Protein AF-A0A8R2JTS3-F1 (afdb_monomer)

Structure (mmCIF, N/CA/C/O backbone):
data_AF-A0A8R2JTS3-F1
#
_entry.id   AF-A0A8R2JTS3-F1
#
loop_
_atom_site.group_PDB
_atom_site.id
_atom_site.type_symbol
_atom_site.label_atom_id
_atom_site.label_alt_id
_atom_site.label_comp_id
_atom_site.label_asym_id
_atom_site.label_entity_id
_atom_site.label_seq_id
_atom_site.pdbx_PDB_ins_code
_atom_site.Cartn_x
_atom_site.Cartn_y
_atom_site.Cartn_z
_atom_site.occupancy
_atom_site.B_iso_or_equiv
_atom_site.auth_seq_id
_atom_site.auth_comp_id
_atom_site.auth_asym_id
_atom_site.auth_atom_id
_atom_site.pdbx_PDB_model_num
ATOM 1 N N . MET A 1 1 ? 10.915 5.075 51.888 1.00 38.84 1 MET A N 1
ATOM 2 C CA . MET A 1 1 ? 11.564 3.751 51.992 1.00 38.84 1 MET A CA 1
ATOM 3 C C . MET A 1 1 ? 10.796 2.966 53.041 1.00 38.84 1 MET A C 1
ATOM 5 O O . MET A 1 1 ? 10.677 3.457 54.153 1.00 38.84 1 MET A O 1
ATOM 9 N N . LEU A 1 2 ? 10.150 1.862 52.659 1.00 50.34 2 LEU A N 1
ATOM 10 C CA . LEU A 1 2 ? 9.334 1.052 53.570 1.00 50.34 2 LEU A CA 1
ATOM 11 C C . LEU A 1 2 ? 10.250 0.174 54.436 1.00 50.34 2 LEU A C 1
ATOM 13 O O . LEU A 1 2 ? 11.032 -0.602 53.892 1.00 50.34 2 LEU A O 1
ATOM 17 N N . ASN A 1 3 ? 10.158 0.313 55.763 1.00 52.41 3 ASN A N 1
ATOM 18 C CA . ASN A 1 3 ? 10.891 -0.516 56.722 1.00 52.41 3 ASN A CA 1
ATOM 19 C C . ASN A 1 3 ? 10.284 -1.924 56.775 1.00 52.41 3 ASN A C 1
ATOM 21 O O . ASN A 1 3 ? 9.100 -2.089 57.072 1.00 52.41 3 ASN A O 1
ATOM 25 N N . LEU A 1 4 ? 11.113 -2.930 56.503 1.00 59.25 4 LEU A N 1
ATOM 26 C CA . LEU A 1 4 ? 10.767 -4.343 56.596 1.00 59.25 4 LEU A CA 1
ATOM 27 C C . LEU A 1 4 ? 10.757 -4.754 58.080 1.00 59.25 4 LEU A C 1
ATOM 29 O O . LEU A 1 4 ? 11.774 -4.637 58.757 1.00 59.25 4 LEU A O 1
ATOM 33 N N . LYS A 1 5 ? 9.602 -5.186 58.602 1.00 62.31 5 LYS A N 1
ATOM 34 C CA . LYS A 1 5 ? 9.491 -5.770 59.949 1.00 62.31 5 LYS A CA 1
ATOM 35 C C . LYS A 1 5 ? 10.070 -7.187 59.915 1.00 62.31 5 LYS A C 1
ATOM 37 O O . LYS A 1 5 ? 9.554 -8.037 59.192 1.00 62.31 5 LYS A O 1
ATOM 42 N N . GLU A 1 6 ? 11.120 -7.426 60.691 1.00 53.66 6 GLU A N 1
ATOM 43 C CA . GLU A 1 6 ? 11.670 -8.761 60.934 1.00 53.66 6 GLU A CA 1
ATOM 44 C C . GLU A 1 6 ? 10.696 -9.561 61.811 1.00 53.66 6 GLU A C 1
ATOM 46 O O . GLU A 1 6 ? 10.277 -9.106 62.878 1.00 53.66 6 GLU A O 1
ATOM 51 N N . TYR A 1 7 ? 10.297 -10.743 61.340 1.00 61.28 7 TYR A N 1
ATOM 52 C CA . TYR A 1 7 ? 9.514 -11.685 62.132 1.00 61.28 7 TYR A CA 1
ATOM 53 C C . TYR A 1 7 ? 10.450 -12.388 63.114 1.00 61.28 7 TYR A C 1
ATOM 55 O O . TYR A 1 7 ? 11.337 -13.143 62.716 1.00 61.28 7 TYR A O 1
ATOM 63 N N . GLY A 1 8 ? 10.256 -12.107 64.402 1.00 53.66 8 GLY A N 1
ATOM 64 C CA . GLY A 1 8 ? 10.963 -12.766 65.490 1.00 53.66 8 GLY A CA 1
ATOM 65 C C . GLY A 1 8 ? 10.625 -14.254 65.541 1.00 53.66 8 GLY A C 1
ATOM 66 O O . GLY A 1 8 ? 9.480 -14.635 65.764 1.00 53.66 8 GLY A O 1
ATOM 67 N N . SER A 1 9 ? 11.651 -15.078 65.349 1.00 47.31 9 SER A N 1
ATOM 68 C CA . SER A 1 9 ? 11.676 -16.484 65.737 1.00 47.31 9 SER A CA 1
ATOM 69 C C . SER A 1 9 ? 11.617 -16.563 67.263 1.00 47.31 9 SER A C 1
ATOM 71 O O . SER A 1 9 ? 12.603 -16.234 67.920 1.00 47.31 9 SER A O 1
ATOM 73 N N . SER A 1 10 ? 10.488 -16.994 67.827 1.00 47.41 10 SER A N 1
ATOM 74 C CA . SER A 1 10 ? 10.398 -17.343 69.247 1.00 47.41 10 SER A CA 1
ATOM 75 C C . SER A 1 10 ? 9.947 -18.785 69.391 1.00 47.41 10 SER A C 1
ATOM 77 O O . SER A 1 10 ? 8.858 -19.158 68.967 1.00 47.41 10 SER A O 1
ATOM 79 N N . SER A 1 11 ? 10.863 -19.545 69.980 1.00 44.84 11 SER A N 1
ATOM 80 C CA . SER A 1 11 ? 10.758 -20.908 70.477 1.00 44.84 11 SER A CA 1
ATOM 81 C C . SER A 1 11 ? 9.513 -21.124 71.340 1.00 44.84 11 SER A C 1
ATOM 83 O O . SER A 1 11 ? 9.101 -20.211 72.059 1.00 44.84 11 SER A O 1
ATOM 85 N N . ASP A 1 12 ? 8.976 -22.343 71.261 1.00 43.97 12 ASP A N 1
ATOM 86 C CA . ASP A 1 12 ? 7.895 -22.892 72.083 1.00 43.97 12 ASP A CA 1
ATOM 87 C C . ASP A 1 12 ? 8.067 -22.565 73.572 1.00 43.97 12 ASP A C 1
ATOM 89 O O . ASP A 1 12 ? 9.119 -22.8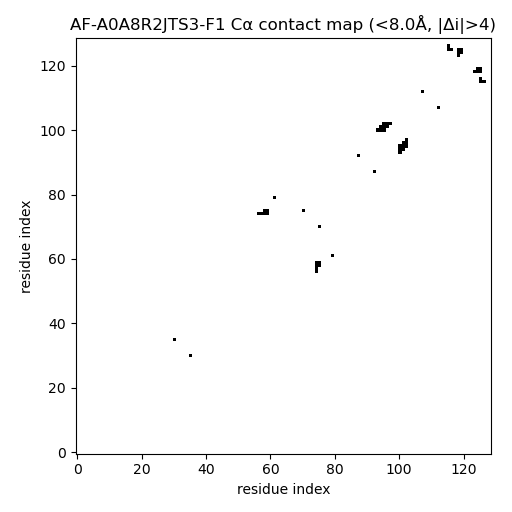81 74.121 1.00 43.97 12 ASP A O 1
ATOM 93 N N . GLU A 1 13 ? 7.026 -21.999 74.198 1.00 44.03 13 GLU A N 1
ATOM 94 C CA . GLU A 1 13 ? 6.632 -22.219 75.599 1.00 44.03 13 GLU A CA 1
ATOM 95 C C . GLU A 1 13 ? 5.127 -21.925 75.787 1.00 44.03 13 GLU A C 1
ATOM 97 O O . GLU A 1 13 ? 4.547 -21.026 75.177 1.00 44.03 13 GLU A O 1
ATOM 102 N N . GLU A 1 14 ? 4.506 -22.773 76.605 1.00 42.94 14 GLU A N 1
ATOM 103 C CA . GLU A 1 14 ? 3.078 -22.942 76.886 1.00 42.94 14 GLU A CA 1
ATOM 104 C C . GLU A 1 14 ? 2.397 -21.712 77.519 1.00 42.94 14 GLU A C 1
ATOM 106 O O . GLU A 1 14 ? 2.952 -21.050 78.395 1.00 42.94 14 GLU A O 1
ATOM 111 N N . GLY A 1 15 ? 1.129 -21.470 77.159 1.00 37.44 15 GLY A N 1
ATOM 112 C CA . GLY A 1 15 ? 0.283 -20.485 77.841 1.00 37.44 15 GLY A CA 1
ATOM 113 C C . GLY A 1 15 ? -1.036 -20.196 77.125 1.00 37.44 15 GLY A C 1
ATOM 114 O O . GLY A 1 15 ? -1.153 -19.224 76.386 1.00 37.44 15 GLY A O 1
ATOM 115 N N . ILE A 1 16 ? -2.057 -21.024 77.355 1.00 40.06 16 ILE A N 1
ATOM 116 C CA . ILE A 1 16 ? -3.435 -20.752 76.919 1.00 40.06 16 ILE A CA 1
ATOM 117 C C . ILE A 1 16 ? -4.033 -19.679 77.840 1.00 40.06 16 ILE A C 1
ATOM 119 O O . ILE A 1 16 ? -4.454 -19.984 78.955 1.00 40.06 16 ILE A O 1
ATOM 123 N N . THR A 1 17 ? -4.127 -18.438 77.365 1.00 35.50 17 THR A N 1
ATOM 124 C CA . THR A 1 17 ? -4.974 -17.398 77.970 1.00 35.50 17 THR A CA 1
ATOM 125 C C . THR A 1 17 ? -6.181 -17.152 77.071 1.00 35.50 17 THR A C 1
ATOM 127 O O . THR A 1 17 ? -6.073 -16.589 75.983 1.00 35.50 17 THR A O 1
ATOM 130 N N . LYS A 1 18 ? -7.340 -17.647 77.515 1.00 45.88 18 LYS A N 1
ATOM 131 C CA . LYS A 1 18 ? -8.650 -17.326 76.946 1.00 45.88 18 LYS A CA 1
ATOM 132 C C . LYS A 1 18 ? -9.084 -15.979 77.515 1.00 45.88 18 LYS A C 1
ATOM 134 O O . LYS A 1 18 ? -9.544 -15.941 78.651 1.00 45.88 18 LYS A O 1
ATOM 139 N N . ASP A 1 19 ? -8.950 -14.916 76.732 1.00 36.78 19 ASP A N 1
ATOM 140 C CA . ASP A 1 19 ? -9.540 -13.623 77.071 1.00 36.78 19 ASP A CA 1
ATOM 141 C C . ASP A 1 19 ? -10.801 -13.405 76.230 1.00 36.78 19 ASP A C 1
ATOM 143 O O . ASP A 1 19 ? -10.777 -13.058 75.049 1.00 36.78 19 ASP A O 1
ATOM 147 N N . GLU A 1 20 ? -11.919 -13.686 76.891 1.00 47.12 20 GLU A N 1
ATOM 148 C CA . GLU A 1 20 ? -13.287 -13.417 76.477 1.00 47.12 20 GLU A CA 1
ATOM 149 C C . GLU A 1 20 ? -13.474 -11.895 76.300 1.00 47.12 20 GLU A C 1
ATOM 151 O O . GLU A 1 20 ? -13.367 -11.134 77.264 1.00 47.12 20 GLU A O 1
ATOM 156 N N . THR A 1 21 ? -13.789 -11.428 75.089 1.00 48.09 21 THR A N 1
ATOM 157 C CA . THR A 1 21 ? -14.324 -10.070 74.880 1.00 48.09 21 THR A CA 1
ATOM 158 C C . THR A 1 21 ? -15.849 -10.162 74.730 1.00 48.09 21 THR A C 1
ATOM 160 O O . THR A 1 21 ? -16.328 -10.874 73.846 1.00 48.09 21 THR A O 1
ATOM 163 N N . PRO A 1 22 ? -16.646 -9.508 75.601 1.00 48.69 22 PRO A N 1
ATOM 164 C CA . PRO A 1 22 ? -18.101 -9.593 75.534 1.00 48.69 22 PRO A CA 1
ATOM 165 C C . PRO A 1 22 ? -18.686 -8.945 74.271 1.00 48.69 22 PRO A C 1
ATOM 167 O O . PRO A 1 22 ? -18.514 -7.756 74.018 1.00 48.69 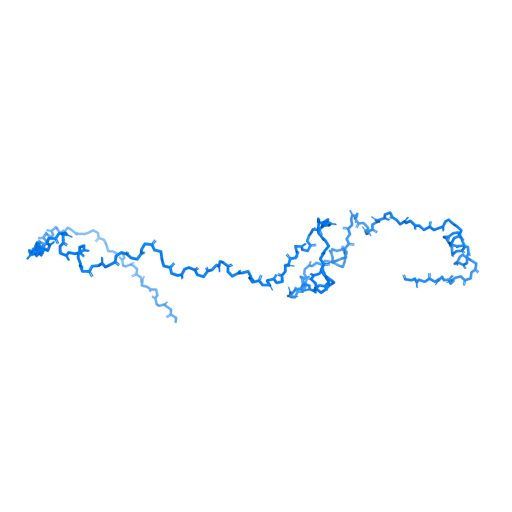22 PRO A O 1
ATOM 170 N N . LEU A 1 23 ? -19.405 -9.792 73.537 1.00 43.16 23 LEU A N 1
ATOM 171 C CA . LEU A 1 23 ? -20.458 -9.577 72.544 1.00 43.16 23 LEU A CA 1
ATOM 172 C C . LEU A 1 23 ? -21.102 -8.172 72.533 1.00 43.16 23 LEU A C 1
ATOM 174 O O . LEU A 1 23 ? -21.708 -7.742 73.516 1.00 43.16 23 LEU A O 1
ATOM 178 N N . GLU A 1 24 ? -21.043 -7.503 71.377 1.00 54.09 24 GLU A N 1
ATOM 179 C CA . GLU A 1 24 ? -21.778 -6.266 71.100 1.00 54.09 24 GLU A CA 1
ATOM 180 C C . GLU A 1 24 ? -23.293 -6.475 71.242 1.00 54.09 24 GLU A C 1
ATOM 182 O O . GLU A 1 24 ? -23.860 -7.443 70.727 1.00 54.09 24 GLU A O 1
ATOM 187 N N . THR A 1 25 ? -23.976 -5.562 71.935 1.00 51.78 25 THR A N 1
ATOM 188 C CA . THR A 1 25 ? -25.439 -5.595 72.030 1.00 51.78 25 THR A CA 1
ATOM 189 C C . THR A 1 25 ? -26.051 -5.268 70.668 1.00 51.78 25 THR A C 1
ATOM 191 O O . THR A 1 25 ? -25.696 -4.236 70.092 1.00 51.78 25 THR A O 1
ATOM 194 N N . PRO A 1 26 ? -26.990 -6.077 70.151 1.00 48.75 26 PRO A N 1
ATOM 195 C CA . PRO A 1 26 ? -27.601 -5.813 68.859 1.00 48.75 26 PRO A CA 1
ATOM 196 C C . PRO A 1 26 ? -28.417 -4.518 68.913 1.00 48.75 26 PRO A C 1
ATOM 198 O O . PRO A 1 26 ? -29.183 -4.281 69.849 1.00 48.75 26 PRO A O 1
ATOM 201 N N . PHE A 1 27 ? -28.242 -3.686 67.887 1.00 45.41 27 PHE A N 1
ATOM 202 C CA . PHE A 1 27 ? -29.066 -2.517 67.600 1.00 45.41 27 PHE A CA 1
ATOM 203 C C . PHE A 1 27 ? -30.553 -2.913 67.563 1.00 45.41 27 PHE A C 1
ATOM 205 O O . PHE A 1 27 ? -31.065 -3.356 66.538 1.00 45.41 27 PHE A O 1
ATOM 212 N N . ASN A 1 28 ? -31.265 -2.714 68.673 1.00 56.91 28 ASN A N 1
ATOM 213 C CA . ASN A 1 28 ? -32.723 -2.696 68.693 1.00 56.91 28 ASN A CA 1
ATOM 214 C C . ASN A 1 28 ? -33.192 -1.364 68.111 1.00 56.91 28 ASN A C 1
ATOM 216 O O . ASN A 1 28 ? -33.463 -0.413 68.835 1.00 56.91 28 ASN A O 1
ATOM 220 N N . ASN A 1 29 ? -33.272 -1.301 66.789 1.00 58.34 29 ASN A N 1
ATOM 221 C CA . ASN A 1 29 ? -34.129 -0.347 66.110 1.00 58.34 29 ASN A CA 1
ATOM 222 C C . ASN A 1 29 ? -34.838 -1.117 65.002 1.00 58.34 29 ASN A C 1
ATOM 224 O O . ASN A 1 29 ? -34.339 -1.235 63.883 1.00 58.34 29 ASN A O 1
ATOM 228 N N . GLU A 1 30 ? -36.001 -1.669 65.345 1.00 63.88 30 GLU A N 1
ATOM 229 C CA . GLU A 1 30 ? -36.962 -2.219 64.392 1.00 63.88 30 GLU A CA 1
ATOM 230 C C . GLU A 1 30 ? -37.543 -1.070 63.560 1.00 63.88 30 GLU A C 1
ATOM 232 O O . GLU A 1 30 ? -38.686 -0.648 63.719 1.00 63.88 30 GLU A O 1
ATOM 237 N N . ILE A 1 31 ? -36.723 -0.503 62.678 1.00 62.09 31 ILE A N 1
ATOM 238 C CA . ILE A 1 31 ? -37.218 0.384 61.640 1.00 62.09 31 ILE A CA 1
ATOM 239 C C . ILE A 1 31 ? -37.951 -0.528 60.665 1.00 62.09 31 ILE A C 1
ATOM 241 O O . ILE A 1 31 ? -37.337 -1.308 59.935 1.00 62.09 31 ILE A O 1
ATOM 245 N N . SER A 1 32 ? -39.279 -0.452 60.694 1.00 68.25 32 SER A N 1
ATOM 246 C CA . SER A 1 32 ? -40.144 -1.179 59.774 1.00 68.25 32 SER A CA 1
ATOM 247 C C . SER A 1 32 ? -39.678 -0.951 58.335 1.00 68.25 32 SER A C 1
ATOM 249 O O . SER A 1 32 ? -39.486 0.185 57.893 1.00 68.25 32 SER A O 1
ATOM 251 N N . VAL A 1 33 ? -39.522 -2.040 57.580 1.00 65.75 33 VAL A N 1
ATOM 252 C CA . VAL A 1 33 ? -39.116 -2.022 56.162 1.00 65.75 33 VAL A CA 1
ATOM 253 C C . VAL A 1 33 ? -40.038 -1.115 55.330 1.00 65.75 33 VAL A C 1
ATOM 255 O O . VAL A 1 33 ? -39.604 -0.501 54.355 1.00 65.75 33 VAL A O 1
ATOM 258 N N . HIS A 1 34 ? -41.290 -0.942 55.766 1.00 64.94 34 HIS A N 1
ATOM 259 C CA . HIS A 1 34 ? -42.252 -0.021 55.164 1.00 64.94 34 HIS A CA 1
ATOM 260 C C . HIS A 1 34 ? -41.875 1.458 55.328 1.00 64.94 34 HIS A C 1
ATOM 262 O O . HIS A 1 34 ? -42.061 2.239 54.397 1.00 64.94 34 HIS A O 1
ATOM 268 N N . GLU A 1 35 ? -41.303 1.855 56.465 1.00 70.25 35 GLU A N 1
ATOM 269 C CA . GLU A 1 35 ? -40.844 3.233 56.678 1.00 70.25 35 GLU A CA 1
ATOM 270 C C . GLU A 1 35 ? -39.573 3.542 55.883 1.00 70.25 35 GLU A C 1
ATOM 272 O O . GLU A 1 35 ? -39.396 4.661 55.402 1.00 70.25 35 GLU A O 1
ATOM 277 N N . LEU A 1 36 ? -38.700 2.547 55.706 1.00 67.31 36 LEU A N 1
ATOM 278 C CA . LEU A 1 36 ? -37.522 2.646 54.842 1.00 67.31 36 LEU A CA 1
ATOM 279 C C . LEU A 1 36 ? -37.950 2.796 53.377 1.00 67.31 36 LEU A C 1
ATOM 281 O O . LEU A 1 36 ? -37.493 3.709 52.694 1.00 67.31 36 LEU A O 1
ATOM 285 N N . SER A 1 37 ? -38.905 1.984 52.916 1.00 67.38 37 SER A N 1
ATOM 286 C CA . SER A 1 37 ? -39.454 2.086 51.559 1.00 67.38 37 SER A CA 1
ATOM 287 C C . SER A 1 37 ? -40.143 3.427 51.280 1.00 67.38 37 SER A C 1
ATOM 289 O O . SER A 1 37 ? -40.156 3.862 50.133 1.00 67.38 37 SER A O 1
ATOM 291 N N . ALA A 1 38 ? -40.723 4.077 52.294 1.00 70.50 38 ALA A N 1
ATOM 292 C CA . ALA A 1 38 ? -41.350 5.391 52.148 1.00 70.50 38 ALA A CA 1
ATOM 293 C C . ALA A 1 38 ? -40.329 6.545 52.126 1.00 70.50 38 ALA A C 1
ATOM 295 O O . ALA A 1 38 ? -40.578 7.576 51.503 1.00 70.50 38 ALA A O 1
ATOM 296 N N . LYS A 1 39 ? -39.179 6.385 52.796 1.00 74.50 39 LYS A N 1
ATOM 297 C CA . LYS A 1 39 ? -38.101 7.390 52.849 1.00 74.50 39 LYS A CA 1
ATOM 298 C C . LYS A 1 39 ? -37.208 7.374 51.607 1.00 74.50 39 LYS A C 1
ATOM 300 O O . LYS A 1 39 ? -36.648 8.410 51.254 1.00 74.50 39 LYS A O 1
ATOM 305 N N . PHE A 1 40 ? -37.078 6.231 50.938 1.00 73.56 40 PHE A N 1
ATOM 306 C CA . PHE A 1 40 ? -36.256 6.089 49.739 1.00 73.56 40 PHE A CA 1
ATOM 307 C C . PHE A 1 40 ? -37.130 6.031 48.483 1.00 73.56 40 PHE A C 1
ATOM 309 O O . PHE A 1 40 ? -37.737 5.011 48.171 1.00 73.56 40 PHE A O 1
ATOM 316 N N . ALA A 1 41 ? -37.173 7.133 47.731 1.00 78.12 41 ALA A N 1
ATOM 317 C CA . ALA A 1 41 ? -37.799 7.152 46.414 1.00 78.12 41 ALA A CA 1
ATOM 318 C C . ALA A 1 41 ? -36.942 6.348 45.421 1.00 78.12 41 ALA A C 1
ATOM 320 O O . ALA A 1 41 ? -35.810 6.725 45.109 1.00 78.12 41 ALA A O 1
ATOM 321 N N . VAL A 1 42 ? -37.477 5.230 44.927 1.00 76.75 42 VAL A N 1
ATOM 322 C CA . VAL A 1 42 ? -36.808 4.397 43.920 1.00 76.75 42 VAL A CA 1
ATOM 323 C C . VAL A 1 42 ? -36.873 5.107 42.568 1.00 76.75 42 VAL A C 1
ATOM 325 O O . VAL A 1 42 ? -37.914 5.136 41.913 1.00 76.75 42 VAL A O 1
ATOM 328 N N . ASN A 1 43 ? -35.751 5.680 42.135 1.00 77.44 43 ASN A N 1
ATOM 329 C CA . ASN A 1 43 ? -35.605 6.221 40.785 1.00 77.44 43 ASN A CA 1
ATOM 330 C C . ASN A 1 43 ? -35.454 5.065 39.786 1.00 77.44 43 ASN A C 1
ATOM 332 O O . ASN A 1 43 ? -34.353 4.576 39.548 1.00 77.44 43 ASN A O 1
ATOM 336 N N . ALA A 1 44 ? -36.577 4.623 39.214 1.00 78.38 44 ALA A N 1
ATOM 337 C CA . ALA A 1 44 ? -36.631 3.483 38.294 1.00 78.38 44 ALA A CA 1
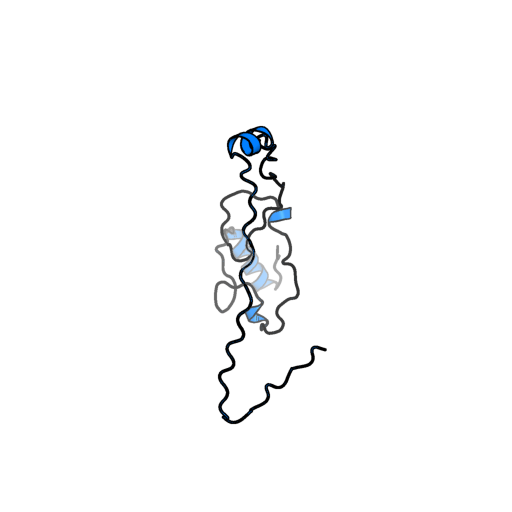ATOM 338 C C . ALA A 1 44 ? -35.867 3.706 36.972 1.00 78.38 44 ALA A C 1
ATOM 340 O O . ALA A 1 44 ? -35.464 2.741 36.330 1.00 78.38 44 ALA A O 1
ATOM 341 N N . ALA A 1 45 ? -35.655 4.963 36.569 1.00 80.31 45 ALA A N 1
ATOM 342 C CA . ALA A 1 45 ? -34.914 5.321 35.364 1.00 80.31 45 ALA A CA 1
ATOM 343 C C . ALA A 1 45 ? -34.047 6.565 35.630 1.00 80.31 45 ALA A C 1
ATOM 345 O O . ALA A 1 45 ? -34.513 7.692 35.442 1.00 80.31 45 ALA A O 1
ATOM 346 N N . PRO A 1 46 ? -32.803 6.396 36.113 1.00 81.25 46 PRO A N 1
ATOM 347 C CA . PRO A 1 46 ? -31.864 7.506 36.193 1.00 81.25 46 PRO A CA 1
ATOM 348 C C . PRO A 1 46 ? -31.596 8.061 34.789 1.00 81.25 46 PRO A C 1
ATOM 350 O O . PRO A 1 46 ? -31.669 7.333 33.800 1.00 81.25 46 PRO A O 1
ATOM 353 N N . ASN A 1 47 ? -31.279 9.354 34.698 1.00 79.56 47 ASN A N 1
ATOM 354 C CA . ASN A 1 47 ? -30.878 9.976 33.440 1.00 79.56 47 ASN A CA 1
ATOM 355 C C . ASN A 1 47 ? -29.522 9.401 33.001 1.00 79.56 47 ASN A C 1
ATOM 357 O O . ASN A 1 47 ? -28.465 9.906 33.379 1.00 79.56 47 ASN A O 1
ATOM 361 N N . VAL A 1 48 ? -29.564 8.296 32.262 1.00 79.44 48 VAL A N 1
ATOM 362 C CA . VAL A 1 48 ? -28.395 7.669 31.657 1.00 79.44 48 VAL A CA 1
ATOM 363 C C . VAL A 1 48 ? -28.108 8.445 30.384 1.00 79.44 48 VAL A C 1
ATOM 365 O O . VAL A 1 48 ? -28.888 8.401 29.431 1.00 79.44 48 VAL A O 1
ATOM 368 N N . LEU A 1 49 ? -26.996 9.182 30.378 1.00 77.56 49 LEU A N 1
ATOM 369 C CA . LEU A 1 49 ? -26.465 9.723 29.134 1.00 77.56 49 LEU A CA 1
ATOM 370 C C . LEU A 1 49 ? -26.314 8.548 28.157 1.00 77.56 49 LEU A C 1
ATOM 372 O O . LEU A 1 49 ? -25.781 7.510 28.568 1.00 77.56 49 LEU A O 1
ATOM 376 N N . PRO A 1 50 ? -26.782 8.666 26.899 1.00 75.56 50 PRO A N 1
ATOM 377 C CA . PRO A 1 50 ? -26.491 7.646 25.904 1.00 75.56 50 PRO A CA 1
ATOM 378 C C . PRO A 1 50 ? -24.978 7.411 25.911 1.00 75.56 50 PRO A C 1
ATOM 380 O O . PRO A 1 50 ? -24.241 8.385 26.118 1.00 75.56 50 PRO A O 1
ATOM 383 N N . PRO A 1 51 ? -24.511 6.156 25.747 1.00 71.81 51 PRO A N 1
ATOM 384 C CA . PRO A 1 51 ? -23.082 5.883 25.684 1.00 71.81 51 PRO A CA 1
ATOM 385 C C . PRO A 1 51 ? -22.516 6.872 24.683 1.00 71.81 51 PRO A C 1
ATOM 387 O O . PRO A 1 51 ? -23.022 6.936 23.558 1.00 71.81 51 PRO A O 1
ATOM 390 N N . ALA A 1 52 ? -21.611 7.733 25.161 1.00 61.19 52 ALA A N 1
ATOM 391 C CA . ALA A 1 52 ? -21.110 8.844 24.383 1.00 61.19 52 ALA A CA 1
ATOM 392 C C . ALA A 1 52 ? -20.719 8.259 23.035 1.00 61.19 52 ALA A C 1
ATOM 394 O O . ALA A 1 52 ? -19.858 7.379 22.959 1.00 61.19 52 ALA A O 1
ATOM 395 N N . HIS A 1 53 ? -21.417 8.669 21.974 1.00 55.28 53 HIS A N 1
ATOM 396 C CA . HIS A 1 53 ? -20.929 8.401 20.639 1.00 55.28 53 HIS A CA 1
ATOM 397 C C . HIS A 1 53 ? -19.796 9.395 20.471 1.00 55.28 53 HIS A C 1
ATOM 399 O O . HIS A 1 53 ? -19.926 10.413 19.792 1.00 55.28 53 HIS A O 1
ATOM 405 N N . ASP A 1 54 ? -18.710 9.132 21.199 1.00 59.19 54 ASP A N 1
ATOM 406 C CA . ASP A 1 54 ? -17.457 9.790 20.988 1.00 59.19 54 ASP A CA 1
ATOM 407 C C . ASP A 1 54 ? -17.249 9.648 19.491 1.00 59.19 54 ASP A C 1
ATOM 409 O O . ASP A 1 54 ? -17.329 8.555 18.913 1.00 59.19 54 ASP A O 1
ATOM 413 N N . THR A 1 55 ? -17.030 10.769 18.828 1.00 57.28 55 THR A N 1
ATOM 414 C CA . THR A 1 55 ? -16.314 10.787 17.562 1.00 57.28 55 THR A CA 1
ATOM 415 C C . THR A 1 55 ? -14.879 10.355 17.867 1.00 57.28 55 THR A C 1
ATOM 417 O O . THR A 1 55 ? -13.934 11.121 17.696 1.00 57.28 55 THR A O 1
ATOM 420 N N . SER A 1 56 ? -14.737 9.169 18.457 1.00 61.06 56 SER A N 1
ATOM 421 C CA . SER A 1 56 ? -13.493 8.539 18.800 1.00 61.06 56 SER A CA 1
ATOM 422 C C . SER A 1 56 ? -12.852 8.242 17.466 1.00 61.06 56 SER A C 1
ATOM 424 O O . SER A 1 56 ? -13.435 7.594 16.592 1.00 61.06 56 SER A O 1
ATOM 426 N N . VAL A 1 57 ? -11.681 8.837 17.278 1.00 63.34 57 VAL A N 1
ATOM 427 C CA . VAL A 1 57 ? -10.799 8.507 16.171 1.00 63.34 57 VAL A CA 1
ATOM 428 C C . VAL A 1 57 ? -10.678 6.988 16.182 1.00 63.34 57 VAL A C 1
ATOM 430 O O . VAL A 1 57 ? -10.251 6.399 17.176 1.00 63.34 57 VAL A O 1
ATOM 433 N N . GLN A 1 58 ? -11.181 6.348 15.130 1.00 69.31 58 GLN A N 1
ATOM 434 C CA . GLN A 1 58 ? -11.143 4.898 15.042 1.00 69.31 58 GLN A CA 1
ATOM 435 C C . GLN A 1 58 ? -9.724 4.523 14.651 1.00 69.31 58 GLN A C 1
ATOM 437 O O . GLN A 1 58 ? -9.301 4.755 13.522 1.00 69.31 58 GLN A O 1
ATOM 442 N N . TYR A 1 59 ? -8.974 4.000 15.613 1.00 72.94 59 TYR A N 1
ATOM 443 C CA . TYR A 1 59 ? -7.619 3.534 15.371 1.00 72.94 59 TYR A CA 1
ATOM 444 C C . TYR A 1 59 ? -7.660 2.125 14.791 1.00 72.94 59 TYR A C 1
ATOM 446 O O . TYR A 1 59 ? -8.346 1.241 15.311 1.00 72.94 59 TYR A O 1
ATOM 454 N N . LEU A 1 60 ? -6.915 1.928 13.709 1.00 83.31 60 LEU A N 1
ATOM 455 C CA . LEU A 1 60 ? -6.681 0.620 13.120 1.00 83.31 60 LEU A CA 1
ATOM 456 C C . LEU A 1 60 ? -5.429 -0.000 13.747 1.00 83.31 60 LEU A C 1
ATOM 458 O O . LEU A 1 60 ? -4.451 0.694 14.024 1.00 83.31 60 LEU A O 1
ATOM 462 N N . ASP A 1 61 ? -5.448 -1.315 13.948 1.00 86.25 61 ASP A N 1
ATOM 463 C CA . ASP A 1 61 ? -4.233 -2.034 14.316 1.00 86.25 61 ASP A CA 1
ATOM 464 C C . ASP A 1 61 ? -3.238 -2.054 13.143 1.00 86.25 61 ASP A C 1
ATOM 466 O O . ASP A 1 61 ? -3.587 -2.392 12.009 1.00 86.25 61 ASP A O 1
ATOM 470 N N . VAL A 1 62 ? -1.975 -1.744 13.435 1.00 85.50 62 VAL A N 1
ATOM 471 C CA . VAL A 1 62 ? -0.882 -1.619 12.455 1.00 85.50 62 VAL A CA 1
ATOM 472 C C . VAL A 1 62 ? -0.610 -2.948 11.737 1.00 85.50 62 VAL A C 1
ATOM 474 O O . VAL A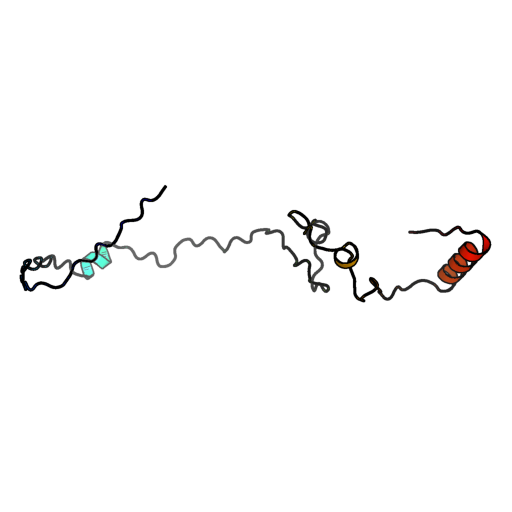 1 62 ? -0.112 -2.964 10.612 1.00 85.50 62 VAL A O 1
ATOM 477 N N . GLY A 1 63 ? -0.935 -4.079 12.371 1.00 84.75 63 GLY A N 1
ATOM 478 C CA . GLY A 1 63 ? -0.758 -5.411 11.792 1.00 84.75 63 GLY A CA 1
ATOM 479 C C . GLY A 1 63 ? -1.794 -5.788 10.729 1.00 84.75 63 GLY A C 1
ATOM 480 O O . GLY A 1 63 ? -1.579 -6.745 9.977 1.00 84.75 63 GLY A O 1
ATOM 481 N N . THR A 1 64 ? -2.911 -5.064 10.646 1.00 88.44 64 THR A N 1
ATOM 482 C CA . THR A 1 64 ? -4.014 -5.415 9.745 1.00 88.44 64 THR A CA 1
ATOM 483 C C . THR A 1 64 ? -3.719 -4.994 8.304 1.00 88.44 64 THR A C 1
ATOM 485 O O . THR A 1 64 ? -3.282 -3.880 8.029 1.00 88.44 64 THR A O 1
ATOM 488 N N . LYS A 1 65 ? -3.928 -5.919 7.358 1.00 89.44 65 LYS A N 1
ATOM 489 C CA . LYS A 1 65 ? -3.640 -5.718 5.922 1.00 89.44 65 LYS A CA 1
ATOM 490 C C . LYS A 1 65 ? -4.887 -5.493 5.070 1.00 89.44 65 LYS A C 1
ATOM 492 O O . LYS A 1 65 ? -4.771 -5.119 3.909 1.00 89.44 65 LYS A O 1
ATOM 497 N N . GLU A 1 66 ? -6.062 -5.743 5.633 1.00 91.06 66 GLU A N 1
ATOM 498 C CA . GLU A 1 66 ? -7.344 -5.651 4.945 1.00 91.06 66 GLU A CA 1
ATOM 499 C C . GLU A 1 66 ? -8.295 -4.803 5.778 1.00 91.06 66 GLU A C 1
ATOM 501 O O . GLU A 1 66 ? -8.357 -4.934 7.001 1.00 91.06 66 GLU A O 1
ATOM 506 N N . ILE A 1 67 ? -9.032 -3.923 5.106 1.00 90.25 67 ILE A N 1
ATOM 507 C CA . ILE A 1 67 ? -9.943 -2.977 5.742 1.00 90.25 67 ILE A CA 1
ATOM 508 C C . ILE A 1 67 ? -11.302 -3.133 5.068 1.00 90.25 67 ILE A C 1
ATOM 510 O O . ILE A 1 67 ? -11.413 -3.080 3.845 1.00 90.25 67 ILE A O 1
ATOM 514 N N . SER A 1 68 ? -12.346 -3.330 5.869 1.00 91.31 68 SER A N 1
ATOM 515 C CA . SER A 1 68 ? -13.714 -3.571 5.390 1.00 91.31 68 SER A CA 1
ATOM 516 C C . SER A 1 68 ? -14.518 -2.294 5.124 1.00 91.31 68 SER A C 1
ATOM 518 O O . SER A 1 68 ? -15.601 -2.350 4.542 1.00 91.31 68 SER A O 1
ATOM 520 N N . ARG A 1 69 ? -14.012 -1.133 5.552 1.00 89.56 69 ARG A N 1
ATOM 521 C CA . ARG A 1 69 ? -14.667 0.174 5.435 1.00 89.56 69 ARG A CA 1
ATOM 522 C C . ARG A 1 69 ? -13.701 1.220 4.882 1.00 89.56 69 ARG A C 1
ATOM 524 O O . ARG A 1 69 ? -12.525 1.231 5.215 1.00 89.56 69 ARG A O 1
ATOM 531 N N . ASN A 1 70 ? -14.227 2.173 4.120 1.00 90.12 70 ASN A N 1
ATOM 532 C CA . ASN A 1 70 ? -13.467 3.344 3.687 1.00 90.12 70 ASN A CA 1
ATOM 533 C C . ASN A 1 70 ? -13.253 4.307 4.871 1.00 90.12 70 ASN A C 1
ATOM 535 O O . ASN A 1 70 ? -14.184 5.012 5.272 1.00 90.12 70 ASN A O 1
ATOM 539 N N . MET A 1 71 ? -12.049 4.295 5.447 1.00 87.38 71 MET A N 1
ATOM 540 C CA . MET A 1 71 ? -11.613 5.228 6.496 1.00 87.38 71 MET A CA 1
ATOM 541 C C . MET A 1 71 ? -11.089 6.539 5.900 1.00 87.38 71 MET A C 1
ATOM 543 O O . MET A 1 71 ? -10.822 6.626 4.698 1.00 87.38 71 MET A O 1
ATOM 547 N N . LYS A 1 72 ? -10.940 7.573 6.734 1.00 88.69 72 LYS A N 1
ATOM 548 C CA . LYS A 1 72 ? -10.334 8.839 6.301 1.00 88.69 72 LYS A CA 1
ATOM 549 C C . LYS A 1 72 ? -8.812 8.710 6.213 1.00 88.69 72 LYS A C 1
ATOM 551 O O . LYS A 1 72 ? -8.203 7.924 6.933 1.00 88.69 72 LYS A O 1
ATOM 556 N N . TYR A 1 73 ? -8.196 9.543 5.372 1.00 89.00 73 TYR A N 1
ATOM 557 C CA . TYR A 1 73 ? -6.735 9.625 5.244 1.00 89.00 73 TYR A CA 1
ATOM 558 C C . TYR A 1 73 ? -6.053 9.859 6.603 1.00 89.00 73 TYR A C 1
ATOM 560 O O . TYR A 1 73 ? -5.141 9.122 6.966 1.00 89.00 73 TYR A O 1
ATOM 568 N N . GLU A 1 74 ? -6.569 10.815 7.380 1.00 87.62 74 GLU A N 1
ATOM 569 C CA . GLU A 1 74 ? -6.029 11.181 8.698 1.00 87.62 74 GLU A CA 1
ATOM 570 C C . GLU A 1 74 ? -6.088 10.052 9.728 1.00 87.62 74 GLU A C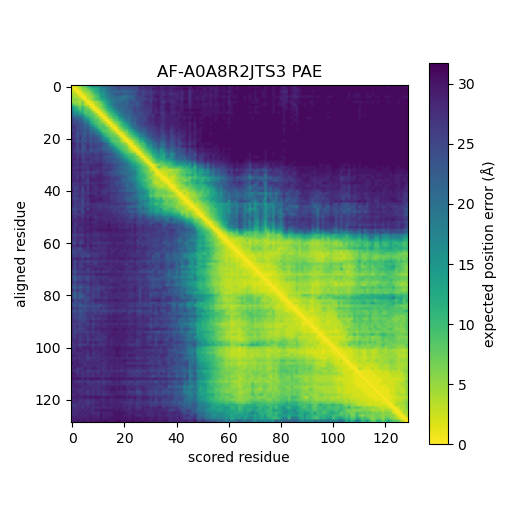 1
ATOM 572 O O . GLU A 1 74 ? -5.377 10.116 10.716 1.00 87.62 74 GLU A O 1
ATOM 577 N N . GLU A 1 75 ? -6.945 9.048 9.532 1.00 85.31 75 GLU A N 1
ATOM 578 C CA . GLU A 1 75 ? -7.091 7.904 10.441 1.00 85.31 75 GLU A CA 1
ATOM 579 C C . GLU A 1 75 ? -6.185 6.741 10.011 1.00 85.31 75 GLU A C 1
ATOM 581 O O . GLU A 1 75 ? -5.648 6.030 10.854 1.00 85.31 75 GLU A O 1
ATOM 586 N N . LEU A 1 76 ? -5.989 6.554 8.699 1.00 87.81 76 LEU A N 1
ATOM 587 C CA . LEU A 1 76 ? -5.183 5.463 8.146 1.00 87.81 76 LEU A CA 1
ATOM 588 C C . LEU A 1 76 ? -3.675 5.752 8.199 1.00 87.81 76 LEU A C 1
ATOM 590 O O . LEU A 1 76 ? -2.881 4.852 8.459 1.00 87.81 76 LEU A O 1
ATOM 594 N N . PHE A 1 77 ? -3.277 6.995 7.924 1.00 89.38 77 PHE A N 1
ATOM 595 C CA . PHE A 1 77 ? -1.871 7.389 7.784 1.00 89.38 77 PHE A CA 1
ATOM 596 C C . PHE A 1 77 ? -1.300 8.046 9.047 1.00 89.38 77 PHE A C 1
ATOM 598 O O . PHE A 1 77 ? -0.287 8.745 8.987 1.00 89.38 77 PHE A O 1
ATOM 605 N N . THR A 1 78 ? -1.918 7.815 10.209 1.00 88.38 78 THR A N 1
ATOM 606 C CA . THR A 1 78 ? -1.343 8.250 11.485 1.00 88.38 78 THR A CA 1
ATOM 607 C C . THR A 1 78 ? -0.034 7.508 11.768 1.00 88.38 78 THR A C 1
ATOM 609 O O . THR A 1 78 ? -0.015 6.276 11.692 1.00 88.38 78 THR A O 1
ATOM 612 N N . PRO A 1 79 ? 1.052 8.204 12.147 1.00 89.44 79 PRO A N 1
ATOM 613 C CA . PRO A 1 79 ? 2.291 7.543 12.532 1.00 89.44 79 PRO A CA 1
ATOM 614 C C . PRO A 1 79 ? 2.115 6.755 13.836 1.00 89.44 79 PRO A C 1
ATOM 616 O O . PRO A 1 79 ? 1.357 7.148 14.725 1.00 89.44 79 PRO A O 1
ATOM 619 N N . VAL A 1 80 ? 2.863 5.660 13.975 1.00 88.69 80 VAL A N 1
ATOM 620 C CA . VAL A 1 80 ? 2.888 4.868 15.211 1.00 88.69 80 VAL A CA 1
ATOM 621 C C . VAL A 1 80 ? 3.563 5.679 16.317 1.00 88.69 80 VAL A C 1
ATOM 623 O O . VAL A 1 80 ? 4.669 6.189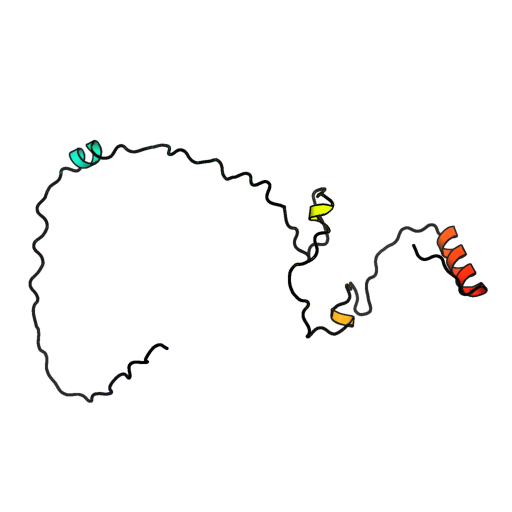 16.142 1.00 88.69 80 VAL A O 1
ATOM 626 N N . ALA A 1 81 ? 2.896 5.800 17.463 1.00 89.12 81 ALA A N 1
ATOM 627 C CA . ALA A 1 81 ? 3.430 6.514 18.614 1.00 89.12 81 ALA A CA 1
ATOM 628 C C . ALA A 1 81 ? 4.469 5.671 19.377 1.00 89.12 81 ALA A C 1
ATOM 630 O O . ALA A 1 81 ? 4.272 4.477 19.601 1.00 89.12 81 ALA A O 1
ATOM 631 N N . GLY A 1 82 ? 5.538 6.321 19.846 1.00 92.25 82 GLY A N 1
ATOM 632 C CA . GLY A 1 82 ? 6.581 5.714 20.679 1.00 92.25 82 GLY A CA 1
ATOM 633 C C . GLY A 1 82 ? 7.935 5.556 19.971 1.00 92.25 82 GLY A C 1
ATOM 634 O O . GLY A 1 82 ? 8.038 5.766 18.764 1.00 92.25 82 GLY A O 1
ATOM 635 N N . PRO A 1 83 ? 9.005 5.242 20.722 1.00 93.06 83 PRO A N 1
ATOM 636 C CA . PRO A 1 83 ? 10.329 5.028 20.150 1.00 93.06 83 PRO A CA 1
ATOM 637 C C . PRO A 1 83 ? 10.406 3.699 19.386 1.00 93.06 83 PRO A C 1
ATOM 639 O O . PRO A 1 83 ? 9.790 2.704 19.770 1.00 93.06 83 PRO A O 1
ATOM 642 N N . GLU A 1 84 ? 11.228 3.659 18.338 1.00 89.38 84 GLU A N 1
ATOM 643 C CA . GLU A 1 84 ? 11.533 2.407 17.646 1.00 89.38 84 GLU A CA 1
ATOM 644 C C . GLU A 1 84 ? 12.307 1.436 18.544 1.00 89.38 84 GLU A C 1
ATOM 646 O O . GLU A 1 84 ? 13.175 1.833 19.324 1.00 89.38 84 GLU A O 1
ATOM 651 N N . ASN A 1 85 ? 12.064 0.136 18.366 1.00 92.31 85 ASN A N 1
ATOM 652 C CA . ASN A 1 85 ? 12.834 -0.900 19.044 1.00 92.31 85 ASN A CA 1
ATOM 653 C C . ASN A 1 85 ? 14.309 -0.891 18.563 1.00 92.31 85 ASN A C 1
ATOM 655 O O . ASN A 1 85 ? 14.567 -1.155 17.380 1.00 92.31 85 ASN A O 1
ATOM 659 N N . PRO A 1 86 ? 15.291 -0.634 19.453 1.00 93.31 86 PRO A N 1
ATOM 660 C CA . PRO A 1 86 ? 16.701 -0.532 19.079 1.00 93.31 86 PRO A CA 1
ATOM 661 C C . PRO A 1 86 ? 17.370 -1.892 18.837 1.00 93.31 86 PRO A C 1
ATOM 663 O O . PRO A 1 86 ? 18.446 -1.940 18.249 1.00 93.31 86 PRO A O 1
ATOM 666 N N . PHE A 1 87 ? 16.756 -2.998 19.267 1.00 94.88 87 PHE A N 1
ATOM 667 C CA . PHE A 1 87 ? 17.335 -4.342 19.158 1.00 94.88 87 PHE A CA 1
ATOM 668 C C . PHE A 1 87 ? 17.069 -5.017 17.807 1.00 94.88 87 PHE A C 1
ATOM 670 O O . PHE A 1 87 ? 17.528 -6.133 17.572 1.00 94.88 87 PHE A O 1
ATOM 677 N N . LEU A 1 88 ? 16.321 -4.360 16.919 1.00 91.50 88 LEU A N 1
ATOM 678 C CA . LEU A 1 88 ? 16.021 -4.879 15.590 1.00 91.50 88 LEU A CA 1
ATOM 679 C C . LEU A 1 88 ? 17.153 -4.561 14.612 1.00 91.50 88 LEU A C 1
ATOM 681 O O . LEU A 1 88 ? 17.596 -3.415 14.494 1.00 91.50 88 LEU A O 1
ATOM 685 N N . THR A 1 89 ? 17.574 -5.568 13.847 1.00 92.50 89 THR A N 1
ATOM 686 C CA . THR A 1 89 ? 18.492 -5.364 12.719 1.00 92.50 89 THR A CA 1
ATOM 687 C C . THR A 1 89 ? 17.807 -4.570 11.603 1.00 92.50 89 THR A C 1
ATOM 689 O O . THR A 1 89 ? 16.580 -4.554 11.503 1.00 92.50 89 THR A O 1
ATOM 692 N N . GLN A 1 90 ? 18.577 -3.952 10.699 1.00 89.12 90 GLN A N 1
ATOM 693 C CA . GLN A 1 90 ? 17.999 -3.198 9.571 1.00 89.12 90 GLN A CA 1
ATOM 694 C C . GLN A 1 90 ? 17.033 -4.052 8.727 1.00 89.12 90 GLN A C 1
ATOM 696 O O . GLN A 1 90 ? 15.960 -3.593 8.346 1.00 89.12 90 GLN A O 1
ATOM 701 N N . GLN A 1 91 ? 17.359 -5.332 8.515 1.00 89.44 91 GLN A N 1
ATOM 702 C CA . GLN A 1 91 ? 16.502 -6.272 7.784 1.00 89.44 91 GLN A CA 1
ATOM 703 C C . GLN A 1 91 ? 15.227 -6.653 8.557 1.00 89.44 91 GLN A C 1
ATOM 705 O O . GLN A 1 91 ? 14.242 -7.087 7.960 1.00 89.44 91 GLN A O 1
ATOM 710 N N . GLN A 1 92 ? 15.237 -6.576 9.888 1.00 90.44 92 GLN A N 1
ATOM 711 C CA . GLN A 1 92 ? 14.046 -6.804 10.711 1.00 90.44 92 GLN A CA 1
ATOM 712 C C . GLN A 1 92 ? 13.157 -5.564 10.795 1.00 90.44 92 GLN A C 1
ATOM 714 O O . GLN A 1 92 ? 11.947 -5.717 10.901 1.00 90.44 92 GLN A O 1
ATOM 719 N N . LYS A 1 93 ? 13.744 -4.365 10.716 1.00 89.12 93 LYS A N 1
ATOM 720 C CA . LYS A 1 93 ? 13.002 -3.100 10.666 1.00 89.12 93 LYS A CA 1
ATOM 721 C C . LYS A 1 93 ? 12.266 -2.894 9.341 1.00 89.12 93 LYS A C 1
ATOM 723 O O . LYS A 1 93 ? 11.210 -2.275 9.326 1.00 89.12 93 LYS A O 1
ATOM 728 N N . ALA A 1 94 ? 12.815 -3.396 8.235 1.00 90.56 94 ALA A N 1
ATOM 729 C CA . ALA A 1 94 ? 12.200 -3.241 6.923 1.00 90.56 94 ALA A CA 1
ATOM 730 C C . ALA A 1 94 ? 10.857 -4.002 6.819 1.00 90.56 94 ALA A C 1
ATOM 732 O O . ALA A 1 94 ? 10.795 -5.180 7.195 1.00 90.56 94 ALA A O 1
ATOM 733 N N . PRO A 1 95 ? 9.797 -3.382 6.260 1.00 90.06 95 PRO A N 1
ATOM 734 C CA . PRO A 1 95 ? 8.542 -4.072 5.992 1.00 90.06 95 PRO A CA 1
ATOM 735 C C . PRO A 1 95 ? 8.784 -5.159 4.942 1.00 90.06 95 PRO A C 1
ATOM 737 O O . PRO A 1 95 ? 9.288 -4.894 3.852 1.00 90.06 95 PRO A O 1
ATOM 740 N N . LYS A 1 96 ? 8.455 -6.409 5.272 1.00 92.56 96 LYS A N 1
ATOM 741 C CA . LYS A 1 96 ? 8.743 -7.560 4.412 1.00 92.56 96 LYS A CA 1
ATOM 742 C C . LYS A 1 96 ? 7.621 -8.588 4.434 1.00 92.56 96 LYS A C 1
ATOM 744 O O . LYS A 1 96 ? 6.962 -8.778 5.451 1.00 92.56 96 LYS A O 1
ATOM 749 N N . ASN A 1 97 ? 7.424 -9.237 3.290 1.00 91.00 97 ASN A N 1
ATOM 750 C CA . ASN A 1 97 ? 6.515 -10.377 3.122 1.00 91.00 97 ASN A CA 1
ATOM 751 C C . ASN A 1 97 ? 7.306 -11.683 2.910 1.00 91.00 97 ASN A C 1
ATOM 753 O O . ASN A 1 97 ? 6.852 -12.768 3.251 1.00 91.00 97 ASN A O 1
ATOM 757 N N . MET A 1 98 ? 8.533 -11.576 2.392 1.00 91.69 98 MET A N 1
ATOM 758 C CA . MET A 1 98 ? 9.495 -12.667 2.248 1.00 91.69 98 MET A CA 1
ATOM 759 C C . MET A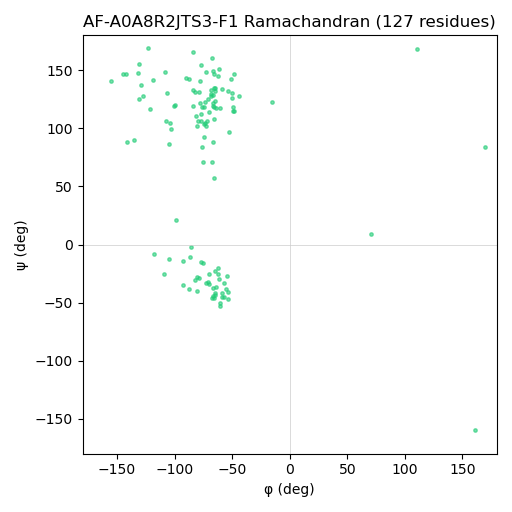 1 98 ? 10.802 -12.321 2.966 1.00 91.69 98 MET A C 1
ATOM 761 O O . MET A 1 98 ? 11.030 -11.180 3.360 1.00 91.69 98 MET A O 1
ATOM 765 N N . MET A 1 99 ? 11.700 -13.296 3.126 1.00 88.56 99 MET A N 1
ATOM 766 C CA . MET A 1 99 ? 12.946 -13.103 3.883 1.00 88.56 99 MET A CA 1
ATOM 767 C C . MET A 1 99 ? 13.814 -11.953 3.338 1.00 88.56 99 MET A C 1
ATOM 769 O O . MET A 1 99 ? 14.485 -11.256 4.102 1.00 88.56 99 MET A O 1
ATOM 773 N N . THR A 1 100 ? 13.788 -11.746 2.022 1.00 90.56 100 THR A N 1
ATOM 774 C CA . THR A 1 100 ? 14.605 -10.755 1.312 1.00 90.56 100 THR A CA 1
ATOM 775 C C . THR A 1 100 ? 13.926 -9.399 1.129 1.00 90.56 100 THR A C 1
ATOM 777 O O . THR A 1 100 ? 14.619 -8.439 0.809 1.00 90.56 100 THR A O 1
ATOM 780 N N . GLY A 1 101 ? 12.609 -9.283 1.334 1.00 93.06 101 GLY A N 1
ATOM 781 C CA . GLY A 1 101 ? 11.900 -8.021 1.124 1.00 93.06 101 GLY A CA 1
ATOM 782 C C . GLY A 1 101 ? 10.388 -8.153 0.954 1.00 93.06 101 GLY A C 1
ATOM 783 O O . GLY A 1 101 ? 9.763 -9.136 1.365 1.00 93.06 101 GLY A O 1
ATOM 784 N N . PHE A 1 102 ? 9.792 -7.126 0.355 1.00 94.81 102 PHE A N 1
ATOM 785 C CA . PHE A 1 102 ? 8.363 -7.044 0.079 1.00 94.81 102 PHE A CA 1
ATOM 786 C C . PHE A 1 102 ? 8.104 -7.248 -1.413 1.00 94.81 102 PHE A C 1
ATOM 788 O O . PHE A 1 102 ? 8.757 -6.629 -2.247 1.00 94.81 102 PHE A O 1
ATOM 795 N N . VAL A 1 103 ? 7.171 -8.138 -1.743 1.00 94.75 103 VAL A N 1
ATOM 796 C CA . VAL A 1 103 ? 6.750 -8.388 -3.124 1.00 94.75 103 VAL A CA 1
ATOM 797 C C . VAL A 1 103 ? 5.238 -8.348 -3.165 1.00 94.75 103 VAL A C 1
ATOM 799 O O . VAL A 1 103 ? 4.571 -9.079 -2.429 1.00 94.75 103 VAL A O 1
ATOM 802 N N . GLU A 1 104 ? 4.729 -7.503 -4.051 1.00 93.88 104 GLU A N 1
ATOM 803 C CA . GLU A 1 104 ? 3.317 -7.364 -4.366 1.00 93.88 104 GLU A CA 1
ATOM 804 C C . GLU A 1 104 ? 3.113 -7.400 -5.879 1.00 93.88 104 GLU A C 1
ATOM 806 O O . GLU A 1 104 ? 4.019 -7.120 -6.669 1.00 93.88 104 GLU A O 1
ATOM 811 N N . LYS A 1 105 ? 1.910 -7.791 -6.292 1.00 94.19 105 LYS A N 1
ATOM 812 C CA . LYS A 1 105 ? 1.557 -7.844 -7.704 1.00 94.19 105 LYS A CA 1
ATOM 813 C C . LYS A 1 105 ? 1.215 -6.435 -8.186 1.00 94.19 105 LYS A C 1
ATOM 815 O O . LYS A 1 105 ? 0.132 -5.935 -7.901 1.00 94.19 105 LYS A O 1
ATOM 820 N N . ALA A 1 106 ? 2.114 -5.832 -8.955 1.00 93.12 106 ALA A N 1
ATOM 821 C CA . ALA A 1 106 ? 1.852 -4.572 -9.638 1.00 93.12 106 ALA A CA 1
ATOM 822 C C . ALA A 1 106 ? 1.196 -4.812 -11.007 1.00 93.12 106 ALA A C 1
ATOM 824 O O . ALA A 1 106 ? 1.546 -5.746 -11.732 1.00 93.12 106 ALA A O 1
ATOM 825 N N . HIS A 1 107 ? 0.255 -3.946 -11.374 1.00 94.06 107 HIS A N 1
ATOM 826 C CA . HIS A 1 107 ? -0.387 -3.943 -12.687 1.00 94.06 107 HIS A CA 1
ATOM 827 C C . HIS A 1 107 ? 0.165 -2.779 -13.518 1.00 94.06 107 HIS A C 1
ATOM 829 O O . HIS A 1 107 ? -0.385 -1.682 -13.510 1.00 94.06 107 HIS A O 1
ATOM 835 N N . ILE A 1 108 ? 1.281 -3.023 -14.209 1.00 91.69 108 ILE A N 1
ATOM 836 C CA . ILE A 1 108 ? 1.982 -2.040 -15.049 1.00 91.69 108 ILE A CA 1
ATOM 837 C C . ILE A 1 108 ? 1.772 -2.413 -16.522 1.00 91.69 108 ILE A C 1
ATOM 839 O O . ILE A 1 108 ? 1.640 -3.586 -16.856 1.00 91.69 108 ILE A O 1
ATOM 843 N N . SER A 1 109 ? 1.735 -1.418 -17.410 1.00 94.81 109 SER A N 1
ATOM 844 C CA . SER A 1 109 ? 1.702 -1.657 -18.858 1.00 94.81 109 SER A CA 1
ATOM 845 C C . SER A 1 109 ? 3.014 -2.282 -19.347 1.00 94.81 109 SER A C 1
ATOM 847 O O . SER A 1 109 ? 4.086 -1.719 -19.108 1.00 94.81 109 SER A O 1
ATOM 849 N N . ASP A 1 110 ? 2.928 -3.390 -20.090 1.00 94.56 110 ASP A N 1
ATOM 850 C CA . ASP A 1 110 ? 4.085 -4.116 -20.643 1.00 94.56 110 ASP A CA 1
ATOM 851 C C . ASP A 1 110 ? 5.010 -3.203 -21.452 1.00 94.56 110 ASP A C 1
ATOM 853 O O . ASP A 1 110 ? 6.235 -3.270 -21.341 1.00 94.56 110 ASP A O 1
ATOM 857 N N . PHE A 1 111 ? 4.421 -2.298 -22.239 1.00 94.12 111 PHE A N 1
ATOM 858 C CA . PHE A 1 111 ? 5.181 -1.352 -23.046 1.00 94.12 111 PHE A CA 1
ATOM 859 C C . PHE A 1 111 ? 5.979 -0.3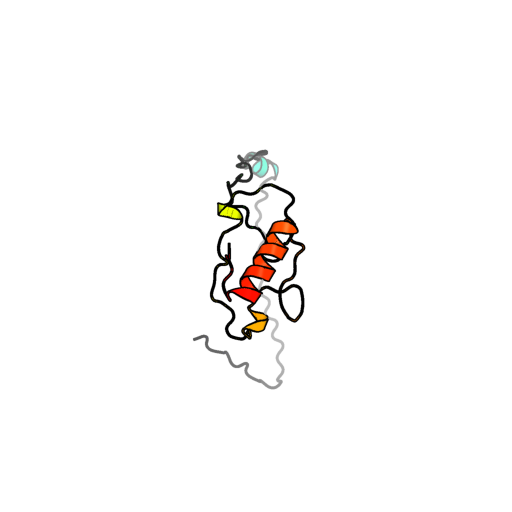73 -22.174 1.00 94.12 111 PHE A C 1
ATOM 861 O O . PHE A 1 111 ? 7.146 -0.105 -22.462 1.00 94.12 111 PHE A O 1
ATOM 868 N N . MET A 1 112 ? 5.382 0.137 -21.092 1.00 92.69 112 MET A N 1
ATOM 869 C CA . MET A 1 112 ? 6.066 1.053 -20.172 1.00 92.69 112 MET A CA 1
ATOM 870 C C . MET A 1 112 ? 7.201 0.346 -19.435 1.00 92.69 112 MET A C 1
ATOM 872 O O . MET A 1 112 ? 8.310 0.876 -19.375 1.00 92.69 112 MET A O 1
ATOM 876 N N . PHE A 1 113 ? 6.951 -0.869 -18.948 1.00 93.56 113 PHE A N 1
ATOM 877 C CA . PHE A 1 113 ? 7.955 -1.671 -18.258 1.00 93.56 113 PHE A CA 1
ATOM 878 C C . PHE A 1 113 ? 9.157 -1.988 -19.158 1.00 93.56 113 PHE A C 1
ATOM 880 O O . PHE A 1 113 ? 10.303 -1.734 -18.788 1.00 93.56 113 PHE A O 1
ATOM 887 N N . GLU A 1 114 ? 8.913 -2.491 -20.368 1.00 94.50 114 GLU A N 1
ATOM 888 C CA . GLU A 1 114 ? 9.989 -2.886 -21.277 1.00 94.50 114 GLU A CA 1
ATOM 889 C C . GLU A 1 114 ? 10.750 -1.671 -21.830 1.00 94.50 114 GLU A C 1
ATOM 891 O O . GLU A 1 114 ? 11.971 -1.733 -21.989 1.00 94.50 114 GLU A O 1
ATOM 896 N N . THR A 1 115 ? 10.065 -0.544 -22.057 1.00 93.56 115 THR A N 1
ATOM 897 C CA . THR A 1 115 ? 10.728 0.720 -22.414 1.00 93.56 115 THR A CA 1
ATOM 898 C C . THR A 1 115 ? 11.682 1.149 -21.307 1.00 93.56 115 THR A C 1
ATOM 900 O O . THR A 1 115 ? 12.866 1.338 -21.569 1.00 93.56 115 THR A O 1
ATOM 903 N N . GLN A 1 116 ? 11.202 1.224 -20.062 1.00 92.94 116 GLN A N 1
ATOM 904 C CA . GLN A 1 116 ? 12.030 1.601 -18.917 1.00 92.94 116 GLN A CA 1
ATOM 905 C C . GLN A 1 116 ? 13.218 0.647 -18.733 1.00 92.94 116 GLN A C 1
ATOM 907 O O . GLN A 1 116 ? 14.356 1.097 -18.593 1.00 92.94 116 GLN A O 1
ATOM 912 N N . ARG A 1 117 ? 12.988 -0.668 -18.822 1.00 94.06 117 ARG A N 1
ATOM 913 C CA . ARG A 1 117 ? 14.043 -1.687 -18.734 1.00 94.06 117 ARG A CA 1
ATOM 914 C C . ARG A 1 117 ? 15.129 -1.487 -19.792 1.00 94.06 117 ARG A C 1
ATOM 916 O O . ARG A 1 117 ? 16.316 -1.566 -19.472 1.00 94.06 117 ARG A O 1
ATOM 923 N N . ARG A 1 118 ? 14.744 -1.224 -21.044 1.00 94.25 118 ARG A N 1
ATOM 924 C CA . ARG A 1 118 ? 15.689 -0.975 -22.145 1.00 94.25 118 ARG A CA 1
ATOM 925 C C . ARG A 1 118 ? 16.451 0.322 -21.948 1.00 94.25 118 ARG A C 1
ATOM 927 O O . ARG A 1 118 ? 17.669 0.311 -22.080 1.00 94.25 118 ARG A O 1
ATOM 934 N N . THR A 1 119 ? 15.758 1.399 -21.587 1.00 93.56 119 THR A N 1
ATOM 935 C CA . THR A 1 119 ? 16.367 2.705 -21.314 1.00 93.56 119 THR A CA 1
ATOM 936 C C . THR A 1 119 ? 17.392 2.615 -20.189 1.00 93.56 119 THR A C 1
ATOM 938 O O . THR A 1 119 ? 18.485 3.162 -20.325 1.00 93.56 119 THR A O 1
ATOM 941 N N . PHE A 1 120 ? 17.097 1.877 -19.116 1.00 94.31 120 PHE A N 1
ATOM 942 C CA . PHE A 1 120 ? 18.061 1.655 -18.043 1.00 94.31 120 PHE A CA 1
ATOM 943 C C . PHE A 1 120 ? 19.274 0.859 -18.528 1.00 94.31 120 PHE A C 1
ATOM 945 O O . PHE A 1 120 ? 20.408 1.229 -18.241 1.00 94.31 120 PHE A O 1
ATOM 952 N N . HIS A 1 121 ? 19.058 -0.198 -19.314 1.00 94.75 121 HIS A N 1
ATOM 953 C CA . HIS A 1 121 ? 20.157 -0.994 -19.854 1.00 94.75 121 HIS A CA 1
ATOM 954 C C . HIS A 1 121 ? 21.056 -0.200 -20.816 1.00 94.75 121 HIS A C 1
ATOM 956 O O . HIS A 1 121 ? 22.267 -0.404 -20.822 1.00 94.75 121 HIS A O 1
ATOM 962 N N . SER A 1 122 ? 20.486 0.705 -21.618 1.00 94.69 122 SER A N 1
ATOM 963 C CA . SER A 1 122 ? 21.237 1.473 -22.616 1.00 94.69 122 SER A CA 1
ATOM 964 C C . SER A 1 122 ? 21.852 2.764 -22.076 1.00 94.69 122 SER A C 1
ATOM 966 O O . SER A 1 122 ? 22.951 3.123 -22.486 1.00 94.69 122 SER A O 1
ATOM 968 N N . PHE A 1 123 ? 21.154 3.479 -21.191 1.00 93.38 123 PHE A N 1
ATOM 969 C CA . PHE A 1 123 ? 21.545 4.818 -20.734 1.00 93.38 123 PHE A CA 1
ATOM 970 C C . PHE A 1 123 ? 21.843 4.899 -19.231 1.00 93.38 123 PHE A C 1
ATOM 972 O O . PHE A 1 123 ? 22.300 5.9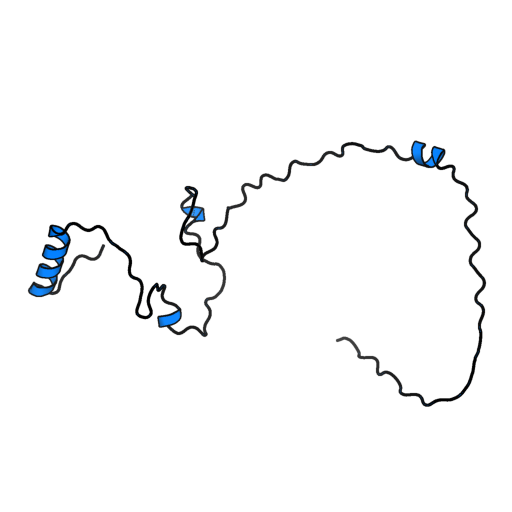39 -18.769 1.00 93.38 123 PHE A O 1
ATOM 979 N N . GLY A 1 124 ? 21.578 3.844 -18.454 1.00 91.50 124 GLY A N 1
ATOM 980 C CA . GLY A 1 124 ? 21.789 3.828 -17.000 1.00 91.50 124 GLY A CA 1
ATOM 981 C C . GLY A 1 124 ? 20.813 4.701 -16.202 1.00 91.50 124 GLY A C 1
ATOM 982 O O . GLY A 1 124 ? 21.002 4.893 -15.005 1.00 91.50 124 GLY A O 1
ATOM 983 N N . LEU A 1 125 ? 19.776 5.237 -16.851 1.00 87.75 125 LEU A N 1
ATOM 984 C CA . LEU A 1 125 ? 18.804 6.157 -16.264 1.00 87.75 125 LEU A CA 1
ATOM 985 C C . LEU A 1 125 ? 17.406 5.541 -16.316 1.00 87.75 125 LEU A C 1
ATOM 987 O O . LEU A 1 125 ? 17.033 4.903 -17.302 1.00 87.75 125 LEU A O 1
ATOM 991 N N . LEU A 1 126 ? 16.627 5.758 -15.261 1.00 86.06 126 LEU A N 1
ATOM 992 C CA . LEU A 1 126 ? 15.248 5.299 -15.149 1.00 86.06 126 LEU A CA 1
ATOM 993 C C . LEU A 1 126 ? 14.433 6.338 -14.376 1.00 86.06 126 LEU A C 1
ATOM 995 O O . LEU A 1 126 ? 14.952 7.001 -13.479 1.00 86.06 126 LEU A O 1
ATOM 999 N N . LYS A 1 127 ? 13.159 6.482 -14.734 1.00 82.69 127 LYS A N 1
ATOM 1000 C CA . LYS A 1 127 ? 12.209 7.296 -13.980 1.00 82.69 127 LYS A CA 1
ATOM 1001 C C . LYS A 1 127 ? 11.653 6.454 -12.833 1.00 82.69 127 LYS A C 1
ATOM 1003 O O . LYS A 1 127 ? 11.076 5.403 -13.084 1.00 82.69 127 LYS A O 1
ATOM 1008 N N . ILE A 1 128 ? 11.877 6.916 -11.608 1.00 78.94 128 ILE A N 1
ATOM 1009 C CA . ILE A 1 128 ? 11.300 6.358 -10.385 1.00 78.94 128 ILE A CA 1
ATOM 1010 C C . ILE A 1 128 ? 10.140 7.288 -10.025 1.00 78.94 128 ILE A C 1
ATOM 1012 O O . ILE A 1 128 ? 10.365 8.492 -9.885 1.00 78.94 128 ILE A O 1
ATOM 1016 N N . ASP A 1 129 ? 8.927 6.745 -9.982 1.00 59.81 129 ASP A N 1
ATOM 1017 C CA . ASP A 1 129 ? 7.728 7.427 -9.480 1.00 59.81 129 ASP A CA 1
ATOM 1018 C C . ASP A 1 129 ? 7.458 7.003 -8.031 1.00 59.81 129 ASP A C 1
ATOM 1020 O O . ASP A 1 129 ? 7.734 5.822 -7.708 1.00 59.81 129 ASP A O 1
#

Organism: Acyrthosiphon pisum (NCBI:txid7029)

Mean predicted aligned error: 18.48 Å

Radius of gyration: 37.5 Å; Cα contacts (8 Å, |Δi|>4): 28; chains: 1; bounding box: 64×34×101 Å

Foldseek 3Di:
DDDDDDDDDDDDDDDDDDDDDDDDDDPPDCPDVVNVPVVDDDPPDDPDDDPPPPPPLDADDPPDDDDPDDDDPCRPPDDDDDDDDPPDDPQRPADAPDSRGHDDDDDDDPVLVVVQVVCCVPPVDHDDD

Solvent-accessible surface area (backbone atoms only — not comparable to full-atom values): 9555 Å² total; per-residue (Å²): 133,87,82,81,82,80,81,81,88,74,79,93,79,90,80,92,78,88,79,87,76,86,77,81,80,77,84,86,67,87,71,52,68,66,60,52,58,69,72,51,82,80,72,90,72,69,93,70,72,70,80,76,80,64,88,61,81,69,79,71,66,88,86,62,89,78,76,98,64,93,74,56,67,81,53,73,71,57,78,82,86,76,82,79,75,82,87,55,50,74,80,68,68,47,79,58,79,47,99,90,36,65,83,78,93,79,93,73,58,68,68,61,52,54,50,45,54,49,42,28,74,75,70,74,49,73,91,84,132

InterPro domains:
  IPR032847 Pre-mRNA-processing factor 17 [PTHR43979] (3-125)

pLDDT: mean 76.15, std 18.13, range [35.5, 94.88]

Secondary structure (DSSP, 8-state):
-PPPPP-------------PPP-PPP------HHHHHHHS---SS---PPP-------PPPTT----SS---HHHHSPPPPSPPPTTS-HHHHS--SBTTB--------HHHHHHHHHHHHHHS-----

Sequence (129 aa):
MLNLKEYGSSSDEEGITKDETPLETPFNNEISVHELSAKFAVNAAPNVLPPAHDTSVQYLDVGTKEISRNMKYEELFTPVAGPENPFLTQQQKAPKNMMTGFVEKAHISDFMFETQRRTFHSFGLLKID

Nearest PDB structures (foldseek):
  8ro2-assembly1_W  TM=9.516E-01  e=5.069E-07  Homo sapiens
  6zym-assembly1_E  TM=9.317E-01  e=2.233E-06  Homo sapiens